Protein AF-A0A0B0Q4L8-F1 (afdb_monomer_lite)

Sequence (81 aa):
MHRPTREKERIIDNLFANFMQCFSEYPFEKKRYPKEFLEAANLYNAGDAVVRQRFADIGMRYLLLSDFYDYVKITHLDRKV

pLDDT: mean 77.42, std 12.54, range [40.59, 91.38]

Foldseek 3Di:
DDDDDPVVLVVLVVVLVVVLVVLVVDPCVVPPDDPVLNVLSVCVNVPPPVSVVCVVDSVSSVVSVVSVVVSVVVVVVVVPD

Secondary structure (DSSP, 8-state):
--PPPHHHHHHHHHHHHHHHHHHHHS-GGGS---HHHHHHHHHHHHT-HHHHHHTTSHHHHHHHHHHHHHHHHHHHHGGG-

Structure (mmCIF, N/CA/C/O backbone):
data_AF-A0A0B0Q4L8-F1
#
_entry.id   AF-A0A0B0Q4L8-F1
#
loop_
_atom_site.group_PDB
_atom_site.id
_atom_site.type_symbol
_atom_site.label_atom_id
_atom_site.label_alt_id
_atom_site.label_comp_id
_atom_site.label_asym_id
_atom_site.label_entity_id
_atom_site.label_seq_id
_atom_site.pdbx_PDB_ins_code
_atom_site.Cartn_x
_atom_site.Cartn_y
_atom_site.Cartn_z
_atom_site.occupancy
_atom_site.B_iso_or_equiv
_atom_site.auth_seq_id
_atom_site.auth_comp_id
_atom_site.auth_asym_id
_atom_site.auth_atom_id
_atom_site.pdbx_PDB_model_num
ATOM 1 N N . MET A 1 1 ? 4.111 8.785 -22.326 1.00 45.53 1 MET A N 1
ATOM 2 C CA . MET A 1 1 ? 3.962 8.023 -21.067 1.00 45.53 1 MET A CA 1
ATOM 3 C C . MET A 1 1 ? 5.231 7.213 -20.850 1.00 45.53 1 MET A C 1
ATOM 5 O O . MET A 1 1 ? 5.465 6.269 -21.593 1.00 45.53 1 MET A O 1
ATOM 9 N N . HIS A 1 2 ? 6.101 7.620 -19.922 1.00 55.56 2 HIS A N 1
ATOM 10 C CA . HIS A 1 2 ? 7.296 6.838 -19.594 1.00 55.56 2 HIS A CA 1
ATOM 11 C C . HIS A 1 2 ? 6.862 5.597 -18.814 1.00 55.56 2 HIS A C 1
ATOM 13 O O . HIS A 1 2 ? 6.491 5.710 -17.648 1.00 55.56 2 HIS A O 1
ATOM 19 N N . ARG A 1 3 ? 6.889 4.419 -19.452 1.00 58.00 3 ARG A N 1
ATOM 20 C CA . ARG A 1 3 ? 6.829 3.160 -18.703 1.00 58.00 3 ARG A CA 1
ATOM 21 C C . ARG A 1 3 ? 8.011 3.138 -17.726 1.00 58.00 3 ARG A C 1
ATOM 23 O O . ARG A 1 3 ? 9.123 3.481 -18.145 1.00 58.00 3 ARG A O 1
ATOM 30 N N . PRO A 1 4 ? 7.796 2.786 -16.450 1.00 62.88 4 PRO A N 1
ATOM 31 C CA . PRO A 1 4 ? 8.897 2.614 -15.520 1.00 62.88 4 PRO A CA 1
ATOM 32 C C . PRO A 1 4 ? 9.876 1.574 -16.079 1.00 62.88 4 PRO A C 1
ATOM 34 O O . PRO A 1 4 ? 9.486 0.597 -16.714 1.00 62.88 4 PRO A O 1
ATOM 37 N N . THR A 1 5 ? 11.175 1.815 -15.910 1.00 79.25 5 THR A N 1
ATOM 38 C CA . THR A 1 5 ? 12.188 0.809 -16.235 1.00 79.25 5 THR A CA 1
ATOM 39 C C . THR A 1 5 ? 11.998 -0.399 -15.317 1.00 79.25 5 THR A C 1
ATOM 41 O O . THR A 1 5 ? 11.585 -0.235 -14.171 1.00 79.25 5 THR A O 1
ATOM 44 N N . ARG A 1 6 ? 12.352 -1.607 -15.777 1.00 81.62 6 ARG A N 1
ATOM 45 C CA . ARG A 1 6 ? 12.234 -2.854 -14.984 1.00 81.62 6 ARG A CA 1
ATOM 46 C C . ARG A 1 6 ? 12.852 -2.761 -13.583 1.00 81.62 6 ARG A C 1
ATOM 48 O O . ARG A 1 6 ? 12.429 -3.438 -12.655 1.00 81.62 6 ARG A O 1
ATOM 55 N N . GLU A 1 7 ? 13.874 -1.930 -13.431 1.00 84.62 7 GLU A N 1
ATOM 56 C CA . GLU A 1 7 ? 14.512 -1.652 -12.148 1.00 84.62 7 GLU A CA 1
ATOM 57 C C . GLU A 1 7 ? 13.602 -0.859 -11.199 1.00 84.62 7 GLU A C 1
ATOM 59 O O . GLU A 1 7 ? 13.453 -1.231 -10.039 1.00 84.62 7 GLU A O 1
ATOM 64 N N . LYS A 1 8 ? 12.917 0.175 -11.703 1.00 80.81 8 LYS A N 1
ATOM 65 C CA . LYS A 1 8 ? 11.917 0.926 -10.931 1.00 80.81 8 LYS A CA 1
ATOM 66 C C . LYS A 1 8 ? 10.729 0.051 -10.557 1.00 80.81 8 LYS A C 1
ATOM 68 O O . LYS A 1 8 ? 10.239 0.160 -9.441 1.00 80.81 8 LYS A O 1
ATOM 73 N N . GLU A 1 9 ? 10.308 -0.829 -11.461 1.00 85.75 9 GLU A N 1
ATOM 74 C CA . GLU A 1 9 ? 9.236 -1.786 -11.187 1.00 85.75 9 GLU A CA 1
ATOM 75 C C . GLU A 1 9 ? 9.599 -2.700 -10.008 1.00 85.75 9 GLU A C 1
ATOM 77 O O . GLU A 1 9 ? 8.842 -2.805 -9.048 1.00 85.75 9 GLU A O 1
ATOM 82 N N . ARG A 1 10 ? 10.816 -3.259 -10.004 1.00 87.38 10 ARG A N 1
ATOM 83 C CA . ARG A 1 10 ? 11.320 -4.065 -8.879 1.00 87.38 10 ARG A CA 1
ATOM 84 C C . ARG A 1 10 ? 11.385 -3.295 -7.564 1.00 87.38 10 ARG A C 1
ATOM 86 O O . ARG A 1 10 ? 11.081 -3.857 -6.516 1.00 87.38 10 ARG A O 1
ATOM 93 N N . ILE A 1 11 ? 11.802 -2.030 -7.603 1.00 87.81 11 ILE A N 1
ATOM 94 C CA . ILE A 1 11 ? 11.846 -1.184 -6.404 1.00 87.81 11 ILE A CA 1
ATOM 95 C C . ILE A 1 11 ? 10.433 -0.980 -5.851 1.00 87.81 11 ILE A C 1
ATOM 97 O O . ILE A 1 11 ? 10.227 -1.155 -4.653 1.00 87.81 11 ILE A O 1
ATOM 101 N N . ILE A 1 12 ? 9.466 -0.647 -6.712 1.00 85.94 12 ILE A N 1
ATOM 102 C CA . ILE A 1 12 ? 8.064 -0.453 -6.319 1.00 85.94 12 ILE A CA 1
ATOM 103 C C . ILE A 1 12 ? 7.497 -1.742 -5.724 1.00 85.94 12 ILE A C 1
ATOM 105 O O . ILE A 1 12 ? 6.882 -1.694 -4.663 1.00 85.94 12 ILE A O 1
ATOM 109 N N . ASP A 1 13 ? 7.757 -2.886 -6.350 1.00 88.38 13 ASP A N 1
ATOM 110 C CA . ASP A 1 13 ? 7.283 -4.185 -5.873 1.00 88.38 13 ASP A CA 1
ATOM 111 C C . ASP A 1 13 ? 7.844 -4.536 -4.496 1.00 88.38 13 ASP A C 1
ATOM 113 O O . ASP A 1 13 ? 7.088 -4.912 -3.599 1.00 88.38 13 ASP A O 1
ATOM 117 N N . ASN A 1 14 ? 9.151 -4.351 -4.298 1.00 89.62 14 ASN A N 1
ATOM 118 C CA . ASN A 1 14 ? 9.794 -4.601 -3.011 1.00 89.62 14 ASN A CA 1
ATOM 119 C C . ASN A 1 14 ? 9.270 -3.653 -1.924 1.00 89.62 14 ASN A C 1
ATOM 121 O O . ASN A 1 14 ? 8.980 -4.088 -0.811 1.00 89.62 14 ASN A O 1
ATOM 125 N N . LEU A 1 15 ? 9.124 -2.361 -2.238 1.00 88.69 15 LEU A N 1
ATOM 126 C CA . LEU A 1 15 ? 8.577 -1.375 -1.304 1.00 88.69 15 LEU A CA 1
ATOM 127 C C . LEU A 1 15 ? 7.132 -1.698 -0.932 1.00 88.69 15 LEU A C 1
ATOM 129 O O . LEU A 1 15 ? 6.776 -1.627 0.240 1.00 88.69 15 LEU A O 1
ATOM 133 N N . PHE A 1 16 ? 6.318 -2.081 -1.911 1.00 89.44 16 PHE A N 1
ATOM 134 C CA . PHE A 1 16 ? 4.923 -2.439 -1.705 1.00 89.44 16 PHE A CA 1
ATOM 135 C C . PHE A 1 16 ? 4.777 -3.702 -0.850 1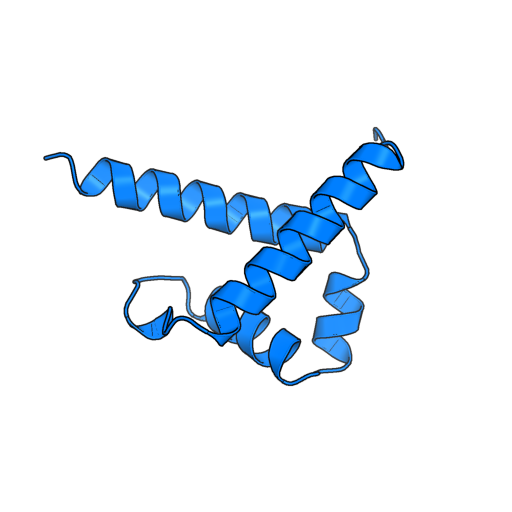.00 89.44 16 PHE A C 1
ATOM 137 O O . PHE A 1 16 ? 3.981 -3.719 0.086 1.00 89.44 16 PHE A O 1
ATOM 144 N N . ALA A 1 17 ? 5.570 -4.741 -1.124 1.00 88.31 17 ALA A N 1
ATOM 145 C CA . ALA A 1 17 ? 5.566 -5.969 -0.334 1.00 88.31 17 ALA A CA 1
ATOM 146 C C . ALA A 1 17 ? 5.968 -5.705 1.126 1.00 88.31 17 ALA A C 1
ATOM 148 O O . ALA A 1 17 ? 5.246 -6.102 2.041 1.00 88.31 17 ALA A O 1
ATOM 149 N N . ASN A 1 18 ? 7.058 -4.961 1.340 1.00 88.44 18 ASN A N 1
ATOM 150 C CA . ASN A 1 18 ? 7.495 -4.563 2.680 1.00 88.44 18 ASN A CA 1
ATOM 151 C C . ASN A 1 18 ? 6.432 -3.717 3.388 1.00 88.44 18 ASN A C 1
ATOM 153 O O . ASN A 1 18 ? 6.161 -3.921 4.568 1.00 88.44 18 ASN A O 1
ATOM 157 N N . PHE A 1 19 ? 5.804 -2.788 2.663 1.00 86.00 19 PHE A N 1
ATOM 158 C CA . PHE A 1 19 ? 4.735 -1.953 3.194 1.00 86.00 19 PHE A CA 1
ATOM 159 C C . PHE A 1 19 ? 3.552 -2.793 3.685 1.00 86.00 19 PHE A C 1
ATOM 161 O O . PHE A 1 19 ? 3.123 -2.626 4.824 1.00 86.00 19 PHE A O 1
ATOM 168 N N . MET A 1 20 ? 3.059 -3.719 2.861 1.00 84.81 20 MET A N 1
ATOM 169 C CA . MET A 1 20 ? 1.926 -4.580 3.210 1.00 84.81 20 MET A CA 1
ATOM 170 C C . MET A 1 20 ? 2.239 -5.514 4.382 1.00 84.81 20 MET A C 1
ATOM 172 O O . MET A 1 20 ? 1.385 -5.713 5.248 1.00 84.81 20 MET A O 1
ATOM 176 N N . GLN A 1 21 ? 3.473 -6.020 4.460 1.00 85.38 21 GLN A N 1
ATOM 177 C CA . GLN A 1 21 ? 3.936 -6.803 5.603 1.00 85.38 21 GLN A CA 1
ATOM 178 C C . GLN A 1 21 ? 3.951 -5.963 6.889 1.00 85.38 21 GLN A C 1
ATOM 180 O O . GLN A 1 21 ? 3.335 -6.348 7.881 1.00 85.38 21 GLN A O 1
ATOM 185 N N . CYS A 1 22 ? 4.575 -4.780 6.868 1.00 81.00 22 CYS A N 1
ATOM 186 C CA . CYS A 1 22 ? 4.563 -3.870 8.016 1.00 81.00 22 CYS A CA 1
ATOM 187 C C . CYS A 1 22 ? 3.139 -3.450 8.402 1.00 81.00 22 CYS A C 1
ATOM 189 O O . CYS A 1 22 ? 2.845 -3.281 9.585 1.00 81.00 22 CYS A O 1
ATOM 191 N N . PHE A 1 23 ? 2.253 -3.286 7.417 1.00 79.25 23 PHE A N 1
ATOM 192 C CA . PHE A 1 23 ? 0.844 -2.986 7.636 1.00 79.25 23 PHE A CA 1
ATOM 193 C C . PHE A 1 23 ? 0.117 -4.117 8.365 1.00 79.25 23 PHE A C 1
ATOM 195 O O . PHE A 1 23 ? -0.688 -3.846 9.248 1.00 79.25 23 PHE A O 1
ATOM 202 N N . SER A 1 24 ? 0.437 -5.373 8.047 1.00 76.94 24 SER A N 1
ATOM 203 C CA . SER A 1 24 ? -0.123 -6.537 8.739 1.00 76.94 24 SER A CA 1
ATOM 204 C C . SER A 1 24 ? 0.366 -6.673 10.184 1.00 76.94 24 SER A C 1
ATOM 206 O O . SER A 1 24 ? -0.363 -7.198 11.021 1.00 76.94 24 SER A O 1
ATOM 208 N N . GLU A 1 25 ? 1.599 -6.258 10.479 1.00 77.12 25 GLU A N 1
ATOM 209 C CA . GLU A 1 25 ? 2.205 -6.403 11.811 1.00 77.12 25 GLU A CA 1
ATOM 210 C C . GLU A 1 25 ? 1.854 -5.245 12.758 1.00 77.12 25 GLU A C 1
ATOM 212 O O . GLU A 1 25 ? 1.837 -5.411 13.979 1.00 77.12 25 GLU A O 1
ATOM 217 N N . TYR A 1 26 ? 1.576 -4.059 12.215 1.00 68.44 26 TYR A N 1
ATOM 218 C CA . TYR A 1 26 ? 1.352 -2.855 13.005 1.00 68.44 26 TYR A CA 1
ATOM 219 C C . TYR A 1 26 ? -0.127 -2.442 12.990 1.00 68.44 26 TYR A C 1
ATOM 221 O O . TYR A 1 26 ? -0.707 -2.294 11.918 1.00 68.44 26 TYR A O 1
ATOM 229 N N . PRO A 1 27 ? -0.754 -2.142 14.144 1.00 62.56 27 PRO A N 1
ATOM 230 C CA . PRO A 1 27 ? -2.134 -1.668 14.188 1.00 62.56 27 PRO A CA 1
ATOM 231 C C . PRO A 1 27 ? -2.216 -0.215 13.692 1.00 62.56 27 PRO A C 1
ATOM 233 O O . PRO A 1 27 ? -2.240 0.747 14.469 1.00 62.56 27 PRO A O 1
ATOM 236 N N . PHE A 1 28 ? -2.253 -0.045 12.368 1.00 64.88 28 PHE A N 1
ATOM 237 C CA . PHE A 1 28 ? -2.433 1.245 11.699 1.00 64.88 28 PHE A CA 1
ATOM 238 C C . PHE A 1 28 ? -3.812 1.868 11.970 1.00 64.88 28 PHE A C 1
ATOM 240 O O . PHE A 1 28 ? -3.965 3.070 11.776 1.00 64.88 28 PHE A O 1
ATOM 247 N N . GLU A 1 29 ? -4.759 1.107 12.529 1.00 58.03 29 GLU A N 1
ATOM 248 C CA . GLU A 1 29 ? -6.079 1.570 12.985 1.00 58.03 29 GLU A CA 1
ATOM 249 C C . GLU A 1 29 ? -6.016 2.712 14.014 1.00 58.03 29 GLU A C 1
ATOM 251 O O . GLU A 1 29 ? -6.936 3.522 14.105 1.00 58.03 29 GLU A O 1
ATOM 256 N N . LYS A 1 30 ? -4.918 2.829 14.779 1.00 56.22 30 LYS A N 1
ATOM 257 C CA . LYS A 1 30 ? -4.721 3.947 15.723 1.00 56.22 30 LYS A CA 1
ATOM 258 C C . LYS A 1 30 ? -4.256 5.243 15.052 1.00 56.22 30 LYS A C 1
ATOM 260 O O . LYS A 1 30 ? -4.247 6.294 15.693 1.00 56.22 30 LYS A O 1
ATOM 265 N N . LYS A 1 31 ? -3.825 5.191 13.791 1.00 58.25 31 LYS A N 1
ATOM 266 C CA . LYS A 1 31 ? -3.402 6.361 13.013 1.00 58.25 31 LYS A CA 1
ATOM 267 C C . LYS A 1 31 ? -4.597 6.811 12.161 1.00 58.25 31 LYS A C 1
ATOM 269 O O . LYS A 1 31 ? -5.301 5.973 11.616 1.00 58.25 31 LYS A O 1
ATOM 274 N N . ARG A 1 32 ? -4.839 8.125 12.059 1.00 65.06 32 ARG A N 1
ATOM 275 C CA . ARG A 1 32 ? -5.955 8.762 11.317 1.00 65.06 32 ARG A CA 1
ATOM 276 C C . ARG A 1 32 ? -5.863 8.582 9.786 1.00 65.06 32 ARG A C 1
ATOM 278 O O . ARG A 1 32 ? -6.020 9.545 9.041 1.00 65.06 32 ARG A O 1
ATOM 285 N N . TYR A 1 33 ? -5.581 7.377 9.306 1.00 70.38 33 TYR A N 1
ATOM 286 C CA . TYR A 1 33 ? -5.606 7.084 7.880 1.00 70.38 33 TYR A CA 1
ATOM 287 C C . TYR A 1 33 ? -7.045 7.111 7.355 1.00 70.38 33 TYR A C 1
ATOM 289 O O . TYR A 1 33 ? -7.981 6.785 8.096 1.00 70.38 33 TYR A O 1
ATOM 297 N N . PRO A 1 34 ? -7.237 7.460 6.072 1.00 73.81 34 PRO A N 1
ATOM 298 C CA . PRO A 1 34 ? -8.517 7.280 5.404 1.00 73.81 34 PRO A CA 1
ATOM 299 C C . PRO A 1 34 ? -8.986 5.825 5.526 1.00 73.81 34 PRO A C 1
ATOM 301 O O . PRO A 1 34 ? -8.206 4.897 5.303 1.00 73.81 34 PRO A O 1
ATOM 304 N N . LYS A 1 35 ? -10.264 5.613 5.862 1.00 76.06 35 LYS A N 1
ATOM 305 C CA . LYS A 1 35 ? -10.832 4.261 6.028 1.00 76.06 35 LYS A CA 1
ATOM 306 C C . LYS A 1 35 ? -10.670 3.408 4.771 1.00 76.06 35 LYS A C 1
ATOM 308 O O . LYS A 1 35 ? -10.327 2.242 4.880 1.00 76.06 35 LYS A O 1
ATOM 313 N N . GLU A 1 36 ? -10.825 4.022 3.602 1.00 77.12 36 GLU A N 1
ATOM 314 C CA . GLU A 1 36 ? -10.672 3.372 2.296 1.00 77.12 36 GLU A CA 1
ATOM 315 C C . GLU A 1 36 ? -9.270 2.777 2.099 1.00 77.12 36 GLU A C 1
ATOM 317 O O . GLU A 1 36 ? -9.122 1.696 1.534 1.00 77.12 36 GLU A O 1
ATOM 322 N N . PHE A 1 37 ? -8.237 3.451 2.615 1.00 78.00 37 PHE A N 1
ATOM 323 C CA . PHE A 1 37 ? -6.861 2.963 2.567 1.00 78.00 37 PHE A CA 1
ATOM 324 C C . PHE A 1 37 ? -6.679 1.737 3.465 1.00 78.00 37 PHE A C 1
ATOM 326 O O . PHE A 1 37 ? -6.116 0.727 3.043 1.00 78.00 37 PHE A O 1
ATOM 333 N N . LEU A 1 38 ? -7.175 1.829 4.703 1.00 79.12 38 LEU A N 1
ATOM 334 C CA . LEU A 1 38 ? -7.099 0.735 5.671 1.00 79.12 38 LEU A CA 1
ATOM 335 C C . LEU A 1 38 ? -7.851 -0.497 5.159 1.00 79.12 38 LEU A C 1
ATOM 337 O O . LEU A 1 38 ? -7.352 -1.613 5.255 1.00 79.12 38 LEU A O 1
ATOM 341 N N . GLU A 1 39 ? -9.025 -0.287 4.572 1.00 83.06 39 GLU A N 1
ATOM 342 C CA . GLU A 1 39 ? -9.858 -1.340 4.003 1.00 83.06 39 GLU A CA 1
ATOM 343 C C . GLU A 1 39 ? -9.183 -2.009 2.800 1.00 83.06 39 GLU A C 1
ATOM 345 O O . GLU A 1 39 ? -9.093 -3.234 2.756 1.00 83.06 39 GLU A O 1
ATOM 350 N N . ALA A 1 40 ? -8.610 -1.233 1.874 1.00 82.81 40 ALA A N 1
ATOM 351 C CA . ALA A 1 40 ? -7.885 -1.779 0.728 1.00 82.81 40 ALA A CA 1
ATOM 352 C C . ALA A 1 40 ? -6.657 -2.609 1.145 1.00 82.81 40 ALA A C 1
ATOM 354 O O . ALA A 1 40 ? -6.427 -3.688 0.595 1.00 82.81 40 ALA A O 1
ATOM 355 N N . ALA A 1 41 ? -5.882 -2.138 2.125 1.00 81.75 41 ALA A N 1
ATOM 356 C CA . ALA A 1 41 ? -4.722 -2.866 2.637 1.00 81.75 41 ALA A CA 1
ATOM 357 C C . ALA A 1 41 ? -5.130 -4.140 3.402 1.00 81.75 41 ALA A C 1
ATOM 359 O O . ALA A 1 41 ? -4.533 -5.200 3.207 1.00 81.75 41 ALA A O 1
ATOM 360 N N . ASN A 1 42 ? -6.197 -4.070 4.205 1.00 83.62 42 ASN A N 1
ATOM 361 C CA . ASN A 1 42 ? -6.753 -5.230 4.901 1.00 83.62 42 ASN A CA 1
ATOM 362 C C . ASN A 1 42 ? 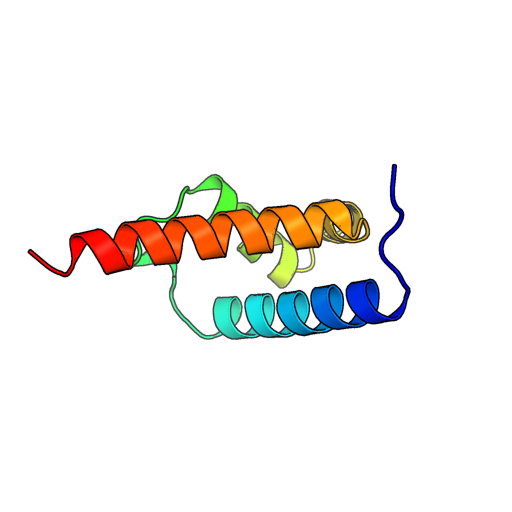-7.267 -6.294 3.924 1.00 83.62 42 ASN A C 1
ATOM 364 O O . ASN A 1 42 ? -6.926 -7.464 4.074 1.00 83.62 42 ASN A O 1
ATOM 368 N N . LEU A 1 43 ? -8.029 -5.906 2.897 1.00 87.00 43 LEU A N 1
ATOM 369 C CA . LEU A 1 43 ? -8.528 -6.830 1.872 1.00 87.00 43 LEU A CA 1
ATOM 370 C C . LEU A 1 43 ? -7.383 -7.465 1.069 1.00 87.00 43 LEU A C 1
ATOM 372 O O . LEU A 1 43 ? -7.414 -8.665 0.787 1.00 87.00 43 LEU A O 1
ATOM 376 N N . TYR A 1 44 ? -6.339 -6.693 0.753 1.00 86.38 44 TYR A N 1
ATOM 377 C CA . TYR A 1 44 ? -5.145 -7.217 0.089 1.00 86.38 44 TYR A CA 1
ATOM 378 C C . TYR A 1 44 ? -4.449 -8.301 0.931 1.00 86.38 44 TYR A C 1
ATOM 380 O O . TYR A 1 44 ? -4.152 -9.392 0.423 1.00 86.38 44 TYR A O 1
ATOM 388 N N . ASN A 1 45 ? -4.243 -8.026 2.224 1.00 82.50 45 ASN A N 1
ATOM 389 C CA . ASN A 1 45 ? -3.626 -8.956 3.172 1.00 82.50 45 ASN A CA 1
ATOM 390 C C . ASN A 1 45 ? -4.510 -10.182 3.452 1.00 82.50 45 ASN A C 1
ATOM 392 O O . ASN A 1 45 ? -3.992 -11.293 3.547 1.00 82.50 45 ASN A O 1
ATOM 396 N N . ALA A 1 46 ? -5.835 -10.011 3.483 1.00 85.94 46 ALA A N 1
ATOM 397 C CA . ALA A 1 46 ? -6.808 -11.100 3.602 1.00 85.94 46 ALA A CA 1
ATOM 398 C C . ALA A 1 46 ? -6.862 -12.010 2.361 1.00 85.94 46 ALA A C 1
ATOM 400 O O . ALA A 1 46 ? -7.441 -13.093 2.406 1.00 85.94 46 ALA A O 1
ATOM 401 N N . GLY A 1 47 ? -6.236 -11.598 1.256 1.00 87.00 47 GLY A N 1
ATOM 402 C CA . GLY A 1 47 ? -6.148 -12.400 0.046 1.00 87.00 47 GLY A CA 1
ATOM 403 C C . GLY A 1 47 ? -7.295 -12.207 -0.936 1.00 87.00 47 GLY A C 1
ATOM 404 O O . GLY A 1 47 ? -7.473 -13.058 -1.806 1.00 87.00 47 GLY A O 1
ATOM 405 N N . ASP A 1 48 ? -8.038 -11.103 -0.833 1.00 91.38 48 ASP A N 1
ATOM 406 C CA . ASP A 1 48 ? -9.143 -10.813 -1.741 1.00 91.38 48 ASP A CA 1
ATOM 407 C C . ASP A 1 48 ? -8.668 -10.761 -3.203 1.00 91.38 48 ASP A C 1
ATOM 409 O O . ASP A 1 48 ? -7.718 -10.054 -3.559 1.00 91.38 48 ASP A O 1
ATOM 413 N N . ALA A 1 49 ? -9.329 -11.540 -4.061 1.00 85.75 49 ALA A N 1
ATOM 414 C CA . ALA A 1 49 ? -8.915 -11.725 -5.446 1.00 85.75 49 ALA A CA 1
ATOM 415 C C . ALA A 1 49 ? -9.047 -10.438 -6.275 1.00 85.75 49 ALA A C 1
ATOM 417 O O . ALA A 1 49 ? -8.185 -10.153 -7.108 1.00 85.75 49 ALA A O 1
ATOM 418 N N . VAL A 1 50 ? -10.087 -9.639 -6.022 1.00 86.88 50 VAL A N 1
ATOM 419 C CA . VAL A 1 50 ? -10.363 -8.400 -6.759 1.00 86.88 50 VAL A CA 1
ATOM 420 C C . VAL A 1 50 ? -9.328 -7.342 -6.396 1.00 86.88 50 VAL A C 1
ATOM 422 O O . VAL A 1 50 ? -8.739 -6.703 -7.272 1.00 86.88 50 VAL A O 1
ATOM 425 N N . VAL A 1 51 ? -9.042 -7.194 -5.104 1.00 84.94 51 VAL A N 1
ATOM 426 C CA . VAL A 1 51 ? -8.049 -6.238 -4.612 1.00 84.94 51 VAL A CA 1
ATOM 427 C C . VAL A 1 51 ? -6.634 -6.647 -5.027 1.00 84.94 51 VAL A C 1
ATOM 429 O O . VAL A 1 51 ? -5.864 -5.800 -5.483 1.00 84.94 51 VAL A O 1
ATOM 432 N N . ARG A 1 52 ? -6.288 -7.939 -4.982 1.00 85.56 52 ARG A N 1
ATOM 433 C CA . ARG A 1 52 ? -4.997 -8.426 -5.501 1.00 85.56 52 ARG A CA 1
ATOM 434 C C . ARG A 1 52 ? -4.833 -8.178 -6.993 1.00 85.56 52 ARG A C 1
ATOM 436 O O . ARG A 1 52 ? -3.751 -7.777 -7.416 1.00 85.56 52 ARG A O 1
ATOM 443 N N . GLN A 1 53 ? -5.889 -8.374 -7.779 1.00 87.50 53 GLN A N 1
ATOM 444 C CA . GLN A 1 53 ? -5.863 -8.085 -9.209 1.00 87.50 53 GLN A CA 1
ATOM 445 C C . GLN A 1 53 ? -5.714 -6.584 -9.480 1.00 87.50 53 GLN A C 1
ATOM 447 O O . GLN A 1 53 ? -4.947 -6.197 -10.358 1.00 87.50 53 GLN A O 1
ATOM 452 N N . ARG A 1 54 ? -6.367 -5.723 -8.692 1.00 85.50 54 ARG A N 1
ATOM 453 C CA . ARG A 1 54 ? -6.194 -4.265 -8.774 1.00 85.50 54 ARG A CA 1
ATOM 454 C C . ARG A 1 54 ? -4.751 -3.842 -8.496 1.00 85.50 54 ARG A C 1
ATOM 456 O O . ARG A 1 54 ? -4.203 -3.023 -9.227 1.00 85.50 54 ARG A O 1
ATOM 463 N N . PHE A 1 55 ? -4.116 -4.436 -7.489 1.00 85.19 55 PHE A N 1
ATOM 464 C CA . PHE A 1 55 ? -2.701 -4.217 -7.189 1.00 85.19 55 PHE A CA 1
ATOM 465 C C . PHE A 1 55 ? -1.753 -5.059 -8.054 1.00 85.19 55 PHE A C 1
ATOM 467 O O . PHE A 1 55 ? -0.556 -5.065 -7.791 1.00 85.19 55 PHE A O 1
ATOM 474 N N . ALA A 1 56 ? -2.219 -5.767 -9.088 1.00 84.38 56 ALA A N 1
ATOM 475 C CA . ALA A 1 56 ? -1.325 -6.322 -10.107 1.00 84.38 56 ALA A CA 1
ATOM 476 C C . ALA A 1 56 ? -0.769 -5.219 -11.025 1.00 84.38 56 ALA A C 1
ATOM 478 O O . ALA A 1 56 ? 0.304 -5.381 -11.602 1.00 84.38 56 ALA A O 1
ATOM 479 N N . ASP A 1 57 ? -1.475 -4.087 -11.123 1.00 87.12 57 ASP A N 1
ATOM 480 C CA . ASP A 1 57 ? -1.001 -2.893 -11.811 1.00 87.12 57 ASP A CA 1
ATOM 481 C C . ASP A 1 57 ? 0.048 -2.158 -10.960 1.00 87.12 57 ASP A C 1
ATOM 483 O O . ASP A 1 57 ? -0.192 -1.772 -9.810 1.00 87.12 57 ASP A O 1
ATOM 487 N N . ILE A 1 58 ? 1.225 -1.935 -11.544 1.00 84.38 58 ILE A N 1
ATOM 488 C CA . ILE A 1 58 ? 2.338 -1.258 -10.877 1.00 84.38 58 ILE A CA 1
ATOM 489 C C . ILE A 1 58 ? 2.038 0.210 -10.553 1.00 84.38 58 ILE A C 1
ATOM 491 O O . ILE A 1 58 ? 2.526 0.741 -9.556 1.00 84.38 58 ILE A O 1
ATOM 495 N N . GLY A 1 59 ? 1.202 0.863 -11.361 1.00 84.31 59 GLY A N 1
ATOM 496 C CA . GLY A 1 59 ? 0.716 2.214 -11.119 1.00 84.31 59 GLY A CA 1
ATOM 497 C C . GLY A 1 59 ? -0.151 2.281 -9.867 1.00 84.31 59 GLY A C 1
ATOM 498 O O . GLY A 1 59 ? 0.002 3.208 -9.079 1.00 84.31 59 GLY A O 1
ATOM 499 N N . MET A 1 60 ? -0.985 1.266 -9.617 1.00 85.94 60 MET A N 1
ATOM 500 C CA . MET A 1 60 ? -1.788 1.190 -8.389 1.00 85.94 60 MET A CA 1
ATOM 501 C C . MET A 1 60 ? -0.917 0.981 -7.146 1.00 85.94 60 MET A C 1
ATOM 503 O O . MET A 1 60 ? -1.165 1.608 -6.117 1.00 85.94 60 MET A O 1
ATOM 507 N N . ARG A 1 61 ? 0.139 0.156 -7.240 1.00 87.12 61 ARG A N 1
ATOM 508 C CA . ARG A 1 61 ? 1.132 0.007 -6.155 1.00 87.12 61 ARG A CA 1
ATOM 509 C C . ARG A 1 61 ? 1.835 1.328 -5.861 1.00 87.12 61 ARG A C 1
ATOM 511 O O . ARG A 1 61 ? 1.984 1.704 -4.702 1.00 87.12 61 ARG A O 1
ATOM 518 N N . TYR A 1 62 ? 2.243 2.036 -6.912 1.00 85.81 62 TYR A N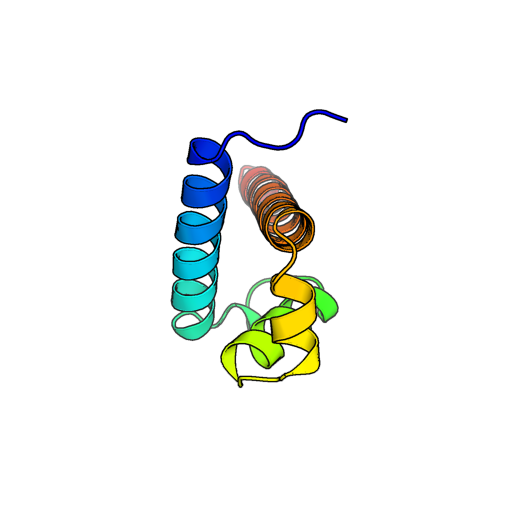 1
ATOM 519 C CA . TYR A 1 62 ? 2.907 3.328 -6.789 1.00 85.81 62 TYR A CA 1
ATOM 520 C C . TYR A 1 62 ? 1.997 4.395 -6.169 1.00 85.81 62 TYR A C 1
ATOM 522 O O . TYR A 1 62 ? 2.435 5.096 -5.264 1.00 85.81 62 TYR A O 1
ATOM 530 N N . LEU A 1 63 ? 0.737 4.488 -6.608 1.00 86.06 63 LEU A N 1
ATOM 531 C CA . LEU A 1 63 ? -0.244 5.426 -6.053 1.00 86.06 63 LEU A CA 1
ATOM 532 C C . LEU A 1 63 ? -0.449 5.197 -4.554 1.00 86.06 63 LEU A C 1
ATOM 534 O O . LEU A 1 63 ? -0.321 6.138 -3.780 1.00 86.06 63 LEU A O 1
ATOM 538 N N . LEU A 1 64 ? -0.651 3.944 -4.133 1.00 84.56 64 LEU A N 1
ATOM 539 C CA . LEU A 1 64 ? -0.809 3.611 -2.715 1.00 84.56 64 LEU A CA 1
ATOM 540 C C . LEU A 1 64 ? 0.415 4.029 -1.883 1.00 84.56 64 LEU A C 1
ATOM 542 O O . LEU A 1 64 ? 0.276 4.605 -0.805 1.00 84.56 64 LEU A O 1
ATOM 546 N N . LEU A 1 65 ? 1.621 3.740 -2.384 1.00 86.19 65 LEU A N 1
ATOM 547 C CA . LEU A 1 65 ? 2.869 4.125 -1.722 1.00 86.19 65 LEU A CA 1
ATOM 548 C C . LEU A 1 65 ? 3.043 5.650 -1.666 1.00 86.19 65 LEU A C 1
ATOM 550 O O . LEU A 1 65 ? 3.524 6.164 -0.657 1.00 86.19 65 LEU A O 1
ATOM 554 N N . SER A 1 66 ? 2.651 6.364 -2.725 1.00 85.81 66 SER A N 1
ATOM 555 C CA . SER A 1 66 ? 2.689 7.828 -2.784 1.00 85.81 66 SER A CA 1
ATOM 556 C C . SER A 1 66 ? 1.738 8.445 -1.762 1.00 85.81 66 SER A C 1
ATOM 558 O O . SER A 1 66 ? 2.175 9.260 -0.953 1.00 85.81 66 SER A O 1
ATOM 560 N N . ASP A 1 67 ? 0.481 7.995 -1.729 1.00 82.81 67 ASP A N 1
ATOM 561 C CA . ASP A 1 67 ? -0.533 8.469 -0.780 1.00 82.81 67 ASP A CA 1
ATOM 562 C C . ASP A 1 67 ? -0.093 8.227 0.669 1.00 82.81 67 ASP A C 1
ATOM 564 O O . ASP A 1 67 ? -0.235 9.094 1.537 1.00 82.81 67 ASP A O 1
ATOM 568 N N . PHE A 1 68 ? 0.503 7.060 0.937 1.00 80.00 68 PHE A N 1
ATOM 569 C CA . PHE A 1 68 ? 1.073 6.757 2.245 1.00 80.00 68 PHE A CA 1
ATOM 570 C C . PHE A 1 68 ? 2.211 7.717 2.608 1.00 80.00 68 PHE A C 1
ATOM 572 O O . PHE A 1 68 ? 2.251 8.238 3.726 1.00 80.00 68 PHE A O 1
ATOM 579 N N . TYR A 1 69 ? 3.138 7.962 1.682 1.00 81.81 69 TYR A N 1
ATOM 580 C CA . TYR A 1 69 ? 4.276 8.842 1.925 1.00 81.81 69 TYR A CA 1
ATOM 581 C C . TYR A 1 69 ? 3.835 10.291 2.168 1.00 81.81 69 TYR A C 1
ATOM 583 O O . TYR A 1 69 ? 4.316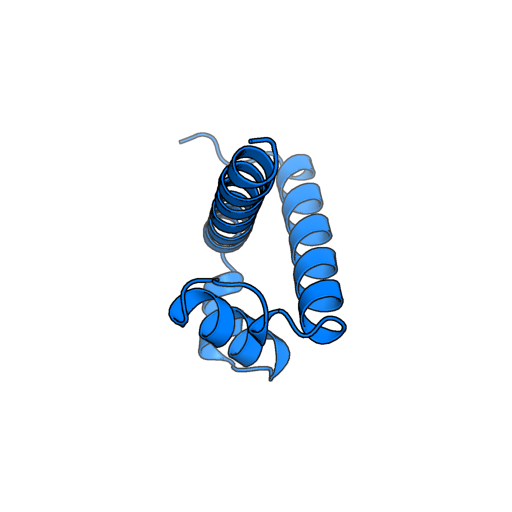 10.929 3.110 1.00 81.81 69 TYR A O 1
ATOM 591 N N . ASP A 1 70 ? 2.876 10.789 1.387 1.00 82.38 70 ASP A N 1
ATOM 592 C CA . ASP A 1 70 ? 2.296 12.119 1.567 1.00 82.38 70 ASP A CA 1
ATOM 593 C C . ASP A 1 70 ? 1.568 12.238 2.910 1.00 82.38 70 ASP A C 1
ATOM 595 O O . ASP A 1 70 ? 1.779 13.207 3.644 1.00 82.38 70 ASP A O 1
ATOM 599 N N . TYR A 1 71 ? 0.804 11.219 3.311 1.00 76.62 71 TYR A N 1
ATOM 600 C CA . TYR A 1 71 ? 0.180 11.188 4.632 1.00 76.62 71 TYR A CA 1
ATOM 601 C C . TYR A 1 71 ? 1.215 11.214 5.766 1.00 76.62 71 TYR A C 1
ATOM 603 O O . TYR A 1 71 ? 1.075 11.975 6.730 1.00 76.62 71 TYR A O 1
ATOM 611 N N . VAL A 1 72 ? 2.269 10.394 5.684 1.00 75.75 72 VAL A N 1
ATOM 612 C CA . VAL A 1 72 ? 3.337 10.372 6.697 1.00 75.75 72 VAL A CA 1
ATOM 613 C C . VAL A 1 72 ? 4.012 11.734 6.779 1.00 75.75 72 VAL A C 1
ATOM 615 O O . VAL A 1 72 ? 4.237 12.232 7.882 1.00 75.75 72 VAL A O 1
ATOM 618 N N . LYS A 1 73 ? 4.286 12.362 5.633 1.00 76.88 73 LYS A N 1
ATOM 619 C CA . LYS A 1 73 ? 4.884 13.694 5.555 1.00 76.88 73 LYS A CA 1
ATOM 620 C C . LYS A 1 73 ? 4.006 14.745 6.231 1.00 76.88 73 LYS A C 1
ATOM 622 O O . LYS A 1 73 ? 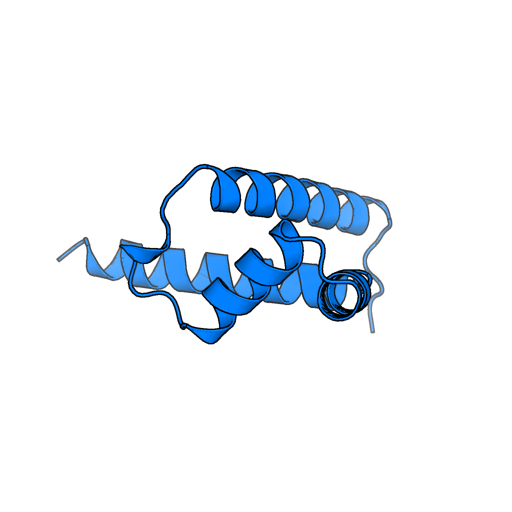4.514 15.476 7.077 1.00 76.88 73 LYS A O 1
ATOM 627 N N . ILE A 1 74 ? 2.708 14.786 5.923 1.00 72.31 74 ILE A N 1
ATOM 628 C CA . ILE A 1 74 ? 1.750 15.722 6.536 1.00 72.31 74 ILE A CA 1
ATOM 629 C C . ILE A 1 74 ? 1.679 15.493 8.052 1.00 72.31 74 ILE A C 1
ATOM 631 O O . ILE A 1 74 ? 1.861 16.421 8.834 1.00 72.31 74 ILE A O 1
ATOM 635 N N . THR A 1 75 ? 1.511 14.244 8.487 1.00 68.25 75 THR A N 1
ATOM 636 C CA . THR A 1 75 ? 1.356 13.915 9.915 1.00 68.25 75 THR A CA 1
ATOM 637 C C . THR A 1 75 ? 2.637 14.032 10.745 1.00 68.25 75 THR A C 1
ATOM 639 O O . THR A 1 75 ? 2.555 14.236 11.956 1.00 68.25 75 THR A O 1
ATOM 642 N N . HIS A 1 76 ? 3.823 13.912 10.140 1.00 62.78 76 HIS A N 1
ATOM 643 C CA . HIS A 1 76 ? 5.095 14.194 10.817 1.00 62.78 76 HIS A CA 1
ATOM 644 C C . HIS A 1 76 ? 5.433 15.687 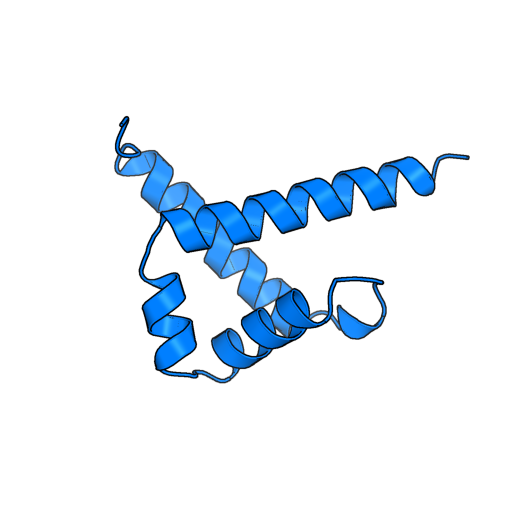10.841 1.00 62.78 76 HIS A C 1
ATOM 646 O O . HIS A 1 76 ? 6.092 16.129 11.781 1.00 62.78 76 HIS A O 1
ATOM 652 N N . LEU A 1 77 ? 4.980 16.463 9.852 1.00 54.28 77 LEU A N 1
ATOM 653 C CA . LEU A 1 77 ? 5.079 17.925 9.872 1.00 54.28 77 LEU A CA 1
ATOM 654 C C . LEU A 1 77 ? 4.196 18.534 10.971 1.00 54.28 77 LEU A C 1
ATOM 656 O O . LEU A 1 77 ? 4.665 19.410 11.690 1.00 54.28 77 LEU A O 1
ATOM 660 N N . ASP A 1 78 ? 2.986 18.008 11.175 1.00 47.72 78 ASP A N 1
ATOM 661 C CA . ASP A 1 78 ? 2.060 18.471 12.226 1.00 47.72 78 ASP A CA 1
ATOM 662 C C . ASP A 1 78 ? 2.539 18.165 13.661 1.00 47.72 78 ASP A C 1
ATOM 664 O O . ASP A 1 78 ? 2.100 18.779 14.626 1.00 47.72 78 ASP A O 1
ATOM 668 N N . ARG A 1 79 ? 3.476 17.223 13.835 1.00 46.84 79 ARG A N 1
ATOM 669 C CA . ARG A 1 79 ? 4.071 16.890 15.146 1.00 46.84 79 ARG A CA 1
ATOM 670 C C . ARG A 1 79 ? 5.255 17.779 15.546 1.00 46.84 79 ARG A C 1
ATOM 672 O O . ARG A 1 79 ? 5.878 17.512 16.572 1.00 46.84 79 ARG A O 1
ATOM 679 N N . LYS A 1 80 ? 5.597 18.789 14.740 1.00 41.12 80 LYS A N 1
ATOM 680 C CA . LYS A 1 80 ? 6.729 19.703 14.971 1.00 41.12 80 LYS A CA 1
ATOM 681 C C . LYS A 1 80 ? 6.329 21.102 15.472 1.00 41.12 80 LYS A C 1
ATOM 683 O O . LYS A 1 80 ? 7.178 21.991 15.435 1.00 41.12 80 LYS A O 1
ATOM 688 N N . VAL A 1 81 ? 5.093 21.288 15.943 1.00 40.59 81 VAL A N 1
ATOM 689 C CA . VAL A 1 81 ? 4.622 22.525 16.600 1.00 40.59 81 VAL A CA 1
ATOM 690 C C . VAL A 1 81 ? 4.386 22.277 18.081 1.00 40.59 81 VAL A C 1
ATOM 692 O O . VAL A 1 81 ? 3.748 21.249 18.402 1.00 40.59 81 VAL A O 1
#

Radius of gyration: 13.66 Å; chains: 1; bounding box: 25×35×38 Å